Protein AF-A0A1E5WL14-F1 (afdb_monomer_lite)

Foldseek 3Di:
DPAPDPPDADQAAFCVNRVQDPVNLVVVQVVLCVVLVFDADPVLSVVRGGNNSVVVV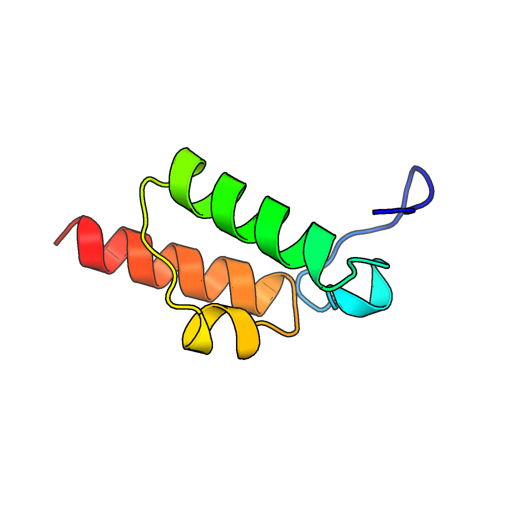SVVRSVVVVD

Secondary structure (DSSP, 8-state):
--PPTT----TT-BTTTTT--HHHHHHHHHHHHHHHT----HHHHHH--BHHHHHHHHHHHHHHHH-

Radius of gyration: 12.16 Å; chains: 1; bounding box: 26×21×36 Å

pLDDT: mean 82.82, std 7.84, range [54.22, 91.19]

InterPro domains:
  IPR006162 Phosphopantetheine attachment site [PS00012] (17-32)
  IPR009081 Phosphopantetheine binding ACP domain [PF00550] (8-58)
  IPR009081 Phosphopantetheine binding ACP domain [PS50075] (1-62)
  IPR036736 ACP-like superfamily [G3DSA:1.10.1200.10] (1-65)
  IPR036736 ACP-like superfamily [SSF47336] (8-63)
  IPR044813 Acyl carrier protein, chloroplastic [PTHR46153] (1-65)

Organism: NCBI:txid888268

Structure (mmCIF, N/CA/C/O backbone):
data_AF-A0A1E5WL14-F1
#
_entry.id   AF-A0A1E5WL14-F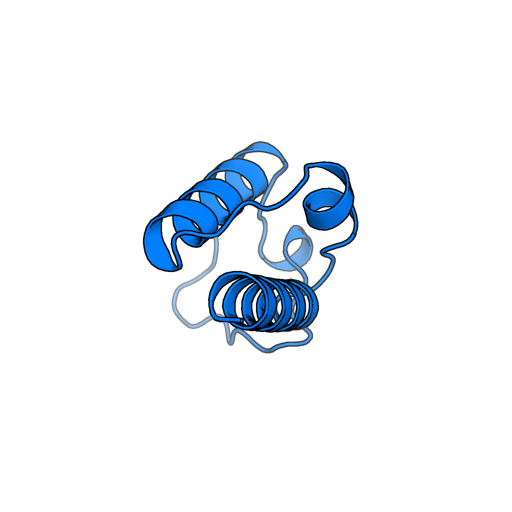1
#
loop_
_atom_site.group_PDB
_atom_site.id
_atom_site.type_symbol
_atom_site.label_atom_id
_atom_site.label_alt_id
_atom_site.label_comp_id
_atom_site.label_asym_id
_atom_site.label_entity_id
_atom_site.label_seq_id
_atom_site.pdbx_PDB_ins_code
_atom_site.Cartn_x
_atom_site.Cartn_y
_atom_site.Cartn_z
_atom_site.occupancy
_atom_site.B_iso_or_equiv
_atom_site.auth_seq_id
_atom_site.auth_comp_id
_atom_site.auth_asym_id
_atom_site.auth_atom_id
_atom_site.pdbx_PDB_model_num
ATOM 1 N N . LEU A 1 1 ? 1.832 5.599 -13.298 1.00 60.28 1 LEU A N 1
ATOM 2 C CA . LEU A 1 1 ? 2.296 4.274 -13.806 1.00 60.28 1 LEU A CA 1
ATOM 3 C C . LEU A 1 1 ? 2.497 4.238 -15.321 1.00 60.28 1 LEU A C 1
ATOM 5 O O . LEU A 1 1 ? 1.563 4.474 -16.081 1.00 60.28 1 LEU A O 1
ATOM 9 N N . ALA A 1 2 ? 3.697 3.858 -15.763 1.00 61.09 2 ALA A N 1
ATOM 10 C CA . ALA A 1 2 ? 4.028 3.617 -17.171 1.00 61.09 2 ALA A CA 1
ATOM 11 C C . ALA A 1 2 ? 4.087 2.108 -17.480 1.00 61.09 2 ALA A C 1
ATOM 13 O O . ALA A 1 2 ? 5.139 1.576 -17.831 1.00 61.09 2 ALA A O 1
ATOM 14 N N . LEU A 1 3 ? 2.962 1.407 -17.321 1.00 67.00 3 LEU A N 1
ATOM 15 C CA . LEU A 1 3 ? 2.861 -0.015 -17.656 1.00 67.00 3 LEU A CA 1
ATOM 16 C C . LEU A 1 3 ? 2.465 -0.210 -19.129 1.00 67.00 3 LEU A C 1
ATOM 18 O O . LEU A 1 3 ? 1.506 0.419 -19.577 1.00 67.00 3 LEU A O 1
ATOM 22 N N . PRO A 1 4 ? 3.146 -1.091 -19.887 1.00 72.38 4 PRO A N 1
ATOM 23 C CA . PRO A 1 4 ? 2.680 -1.523 -21.200 1.00 72.38 4 PRO A CA 1
ATOM 24 C C . PRO A 1 4 ? 1.298 -2.180 -21.118 1.00 72.38 4 PRO A C 1
ATOM 26 O O . PRO A 1 4 ? 1.048 -2.995 -20.219 1.00 72.38 4 PRO A O 1
ATOM 29 N N . ASP A 1 5 ? 0.436 -1.895 -22.097 1.00 67.38 5 ASP A N 1
ATOM 30 C CA . ASP A 1 5 ? -0.839 -2.593 -22.261 1.00 67.38 5 ASP A CA 1
ATOM 31 C C . ASP A 1 5 ? -0.593 -4.108 -22.372 1.00 67.38 5 ASP A C 1
ATOM 33 O O . ASP A 1 5 ? 0.122 -4.575 -23.261 1.00 67.38 5 ASP A O 1
ATOM 37 N N . GLY A 1 6 ? -1.168 -4.881 -21.444 1.00 72.25 6 GLY A N 1
ATOM 38 C CA . GLY A 1 6 ? -0.992 -6.337 -21.366 1.00 72.25 6 GLY A CA 1
ATOM 39 C C . GLY A 1 6 ? 0.023 -6.823 -20.328 1.00 72.25 6 GLY A C 1
ATOM 40 O O . GLY A 1 6 ? 0.309 -8.020 -20.287 1.00 72.25 6 GLY A O 1
ATOM 41 N N . THR A 1 7 ? 0.548 -5.941 -19.472 1.00 76.50 7 THR A N 1
ATOM 42 C CA . THR A 1 7 ? 1.348 -6.370 -18.316 1.00 76.50 7 THR A CA 1
ATOM 43 C C . THR A 1 7 ? 0.490 -7.226 -17.386 1.00 76.50 7 THR A C 1
ATOM 45 O O . THR A 1 7 ? -0.522 -6.765 -16.859 1.00 76.50 7 THR A O 1
ATOM 48 N N . ALA A 1 8 ? 0.879 -8.489 -17.204 1.00 76.50 8 ALA A N 1
ATOM 49 C CA . ALA A 1 8 ? 0.205 -9.383 -16.276 1.00 76.50 8 ALA A CA 1
ATOM 50 C C . ALA A 1 8 ? 0.479 -8.913 -14.843 1.00 76.50 8 ALA A C 1
ATOM 52 O O . ALA A 1 8 ? 1.610 -8.989 -14.370 1.00 76.50 8 ALA A O 1
ATOM 53 N N . LEU A 1 9 ? -0.563 -8.422 -14.175 1.00 81.12 9 LEU A N 1
ATOM 54 C CA . LEU A 1 9 ? -0.528 -8.084 -12.758 1.00 81.12 9 LEU A CA 1
ATOM 55 C C . LEU A 1 9 ? -0.814 -9.346 -11.947 1.00 81.12 9 LEU A C 1
ATOM 57 O O . LEU A 1 9 ? -1.876 -9.956 -12.080 1.00 81.12 9 LEU A O 1
ATOM 61 N N . THR A 1 10 ? 0.147 -9.740 -11.123 1.00 86.88 10 THR A N 1
ATOM 62 C CA . THR A 1 10 ? 0.021 -10.842 -10.163 1.00 86.88 10 THR A CA 1
ATOM 63 C C . THR A 1 10 ? 0.142 -10.304 -8.742 1.00 86.88 10 THR A C 1
ATOM 65 O O . THR A 1 10 ? 0.670 -9.213 -8.541 1.00 86.88 10 THR A O 1
ATOM 68 N N . GLY A 1 11 ? -0.306 -11.072 -7.745 1.00 86.19 11 GLY A N 1
ATOM 69 C CA . GLY A 1 11 ? -0.120 -10.702 -6.337 1.00 86.19 11 GLY A CA 1
ATOM 70 C C . GLY A 1 11 ? 1.351 -10.454 -5.983 1.00 86.19 11 GLY A C 1
ATOM 71 O O . GLY A 1 11 ? 1.657 -9.498 -5.285 1.00 86.19 11 GLY A O 1
ATOM 72 N N . ASP A 1 12 ? 2.270 -11.228 -6.567 1.00 86.62 12 ASP A N 1
ATOM 73 C CA . ASP A 1 12 ? 3.719 -11.077 -6.369 1.00 86.62 12 ASP A CA 1
ATOM 74 C C . ASP A 1 12 ? 4.326 -9.839 -7.056 1.00 86.62 12 ASP A C 1
ATOM 76 O O . ASP A 1 12 ? 5.504 -9.537 -6.860 1.00 86.62 12 ASP A O 1
ATOM 80 N N . SER A 1 13 ? 3.556 -9.136 -7.894 1.00 88.81 13 SER A N 1
ATOM 81 C CA . SER A 1 13 ? 4.041 -7.951 -8.603 1.00 88.81 13 SER A CA 1
ATOM 82 C C . SER A 1 13 ? 4.331 -6.833 -7.610 1.00 88.81 13 SER A C 1
ATOM 84 O O . SER A 1 13 ? 3.469 -6.458 -6.815 1.00 88.81 13 SER A O 1
ATOM 86 N N . LYS A 1 14 ? 5.539 -6.270 -7.663 1.00 87.31 14 LYS A N 1
ATOM 87 C CA . LYS A 1 14 ? 5.920 -5.153 -6.794 1.00 87.31 14 LYS A CA 1
ATOM 88 C C . LYS A 1 14 ? 5.522 -3.823 -7.396 1.00 87.31 14 LYS A C 1
ATOM 90 O O . LYS A 1 14 ? 5.777 -3.590 -8.572 1.00 87.31 14 LYS A O 1
ATOM 95 N N . PHE A 1 15 ? 5.021 -2.897 -6.585 1.00 83.19 15 PHE A N 1
ATOM 96 C CA . PHE A 1 15 ? 4.683 -1.544 -7.050 1.00 83.19 15 PHE A CA 1
ATOM 97 C C . PHE A 1 15 ? 5.871 -0.841 -7.723 1.00 83.19 15 PHE A C 1
ATOM 99 O O . PHE A 1 15 ? 5.719 -0.219 -8.772 1.00 83.19 15 PHE A O 1
ATOM 106 N N . SER A 1 16 ? 7.078 -1.049 -7.196 1.00 82.12 16 SER A N 1
ATOM 107 C CA . SER A 1 16 ? 8.319 -0.548 -7.794 1.00 82.12 16 SER A CA 1
ATOM 108 C C . SER A 1 16 ? 8.643 -1.166 -9.161 1.00 82.12 16 SER A C 1
ATOM 110 O O . SER A 1 16 ? 9.137 -0.470 -10.044 1.00 82.12 16 SER A O 1
ATOM 112 N N . GLU A 1 17 ? 8.341 -2.450 -9.372 1.00 82.81 17 GLU A N 1
ATOM 113 C CA . GLU A 1 17 ? 8.500 -3.132 -10.669 1.00 82.81 17 GLU A CA 1
ATOM 114 C C . GLU A 1 17 ? 7.431 -2.696 -11.672 1.00 82.81 17 GLU A C 1
ATOM 116 O O . GLU A 1 17 ? 7.686 -2.647 -12.874 1.00 82.81 17 GLU A O 1
ATOM 121 N N . LEU A 1 18 ? 6.256 -2.313 -11.169 1.00 80.75 18 LEU A N 1
ATOM 122 C CA . LEU A 1 18 ? 5.184 -1.724 -11.962 1.00 80.75 18 LEU A CA 1
ATOM 123 C C . LEU A 1 18 ? 5.465 -0.266 -12.359 1.00 80.75 18 LEU A C 1
ATOM 125 O O . LEU A 1 18 ? 4.687 0.344 -13.096 1.00 80.75 18 LEU A O 1
ATOM 129 N N . GLY A 1 19 ? 6.582 0.296 -11.893 1.00 77.56 19 GLY A N 1
ATOM 130 C CA . GLY A 1 19 ? 6.940 1.684 -12.142 1.00 77.56 19 GLY A CA 1
ATOM 131 C C . GLY A 1 19 ? 6.005 2.660 -11.436 1.00 77.56 19 GLY A C 1
ATOM 132 O O . GLY A 1 19 ? 5.787 3.748 -11.963 1.00 77.56 19 GLY A O 1
ATOM 133 N N . ALA A 1 20 ? 5.428 2.259 -10.298 1.00 81.69 20 ALA A N 1
ATOM 134 C CA . ALA A 1 20 ? 4.816 3.191 -9.368 1.00 81.69 20 ALA A CA 1
ATOM 135 C C . ALA A 1 20 ? 5.940 3.893 -8.602 1.00 81.69 20 ALA A C 1
ATOM 137 O O . ALA A 1 20 ? 6.726 3.257 -7.891 1.00 81.69 20 ALA A O 1
ATOM 138 N N . ASP A 1 21 ? 6.051 5.201 -8.794 1.00 80.38 21 ASP A N 1
ATOM 139 C CA . ASP A 1 21 ? 6.933 6.029 -7.985 1.00 80.38 21 ASP A CA 1
ATOM 140 C C . ASP A 1 21 ? 6.288 6.376 -6.625 1.00 80.38 21 ASP A C 1
ATOM 142 O O . ASP A 1 21 ? 5.195 5.916 -6.272 1.00 80.38 21 ASP A O 1
ATOM 146 N N . SER A 1 22 ? 6.984 7.171 -5.811 1.00 78.56 22 SER A N 1
ATOM 147 C CA . SER A 1 22 ? 6.467 7.596 -4.506 1.00 78.56 22 SER A CA 1
ATOM 148 C C . SER A 1 22 ? 5.190 8.439 -4.601 1.00 78.56 22 SER A C 1
ATOM 150 O O . SER A 1 22 ? 4.442 8.486 -3.633 1.00 78.56 22 SER A O 1
ATOM 152 N N . LEU A 1 23 ? 4.942 9.116 -5.728 1.00 82.69 23 LEU A N 1
ATOM 153 C CA . LEU A 1 23 ? 3.738 9.920 -5.951 1.00 82.69 23 LEU A CA 1
ATOM 154 C C . LEU A 1 23 ? 2.576 9.031 -6.418 1.00 8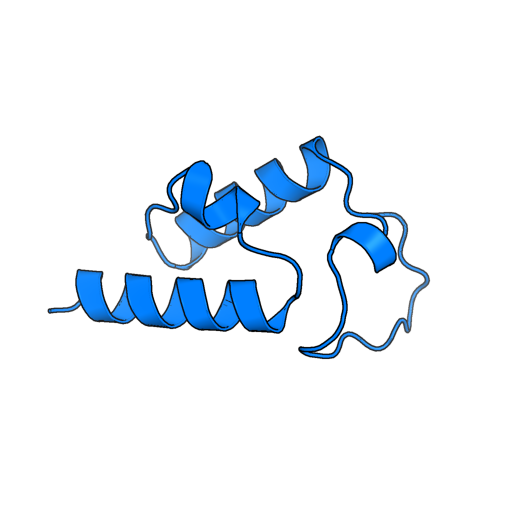2.69 23 LEU A C 1
ATOM 156 O O . LEU A 1 23 ? 1.486 9.117 -5.861 1.00 82.69 23 LEU A O 1
ATOM 160 N N . ASP A 1 24 ? 2.837 8.123 -7.364 1.00 84.69 24 ASP A N 1
ATOM 161 C CA . ASP A 1 24 ? 1.893 7.102 -7.827 1.00 84.69 24 ASP A CA 1
ATOM 162 C C . ASP A 1 24 ? 1.391 6.261 -6.642 1.00 84.69 24 ASP A C 1
ATOM 164 O O . ASP A 1 24 ? 0.201 5.988 -6.525 1.00 84.69 24 ASP A O 1
ATOM 168 N N . THR A 1 25 ? 2.288 5.873 -5.728 1.00 80.56 25 THR A N 1
ATOM 169 C CA . THR A 1 25 ? 1.927 5.077 -4.543 1.00 80.56 25 THR A CA 1
ATOM 170 C C . THR A 1 25 ? 0.949 5.827 -3.638 1.00 80.56 25 THR A C 1
ATOM 172 O O . THR A 1 25 ? -0.010 5.234 -3.149 1.00 80.56 25 THR A O 1
ATOM 175 N N . VAL A 1 26 ? 1.137 7.138 -3.458 1.00 83.19 26 VAL A N 1
ATOM 176 C CA . VAL A 1 26 ? 0.217 7.978 -2.676 1.00 83.19 26 VAL A CA 1
ATOM 177 C C . VAL A 1 26 ? -1.153 8.054 -3.349 1.00 83.19 26 VAL A C 1
ATOM 179 O O . VAL A 1 26 ? -2.163 7.871 -2.676 1.00 83.19 26 VAL A O 1
ATOM 182 N N . GLU A 1 27 ? -1.210 8.258 -4.668 1.00 85.94 27 GLU A N 1
ATOM 183 C CA . GLU A 1 27 ? -2.482 8.287 -5.405 1.00 85.94 27 GLU A CA 1
ATOM 184 C C . GLU A 1 27 ? -3.229 6.947 -5.332 1.00 85.94 27 GLU A C 1
ATOM 186 O O . GLU A 1 27 ? -4.446 6.928 -5.138 1.00 85.94 27 GLU A O 1
ATOM 191 N N . ILE A 1 28 ? -2.510 5.824 -5.437 1.00 84.44 28 ILE A N 1
ATOM 192 C CA . ILE A 1 28 ? -3.084 4.479 -5.301 1.00 84.44 28 ILE A CA 1
ATOM 193 C C . ILE A 1 28 ? -3.681 4.302 -3.908 1.00 84.44 28 ILE A C 1
ATOM 195 O O . ILE A 1 28 ? -4.839 3.910 -3.794 1.00 84.44 28 ILE A O 1
ATOM 199 N N . VAL A 1 29 ? -2.917 4.608 -2.855 1.00 84.50 29 VAL A N 1
ATOM 200 C CA . VAL A 1 29 ? -3.381 4.471 -1.468 1.00 84.50 29 VAL A CA 1
ATOM 201 C C . VAL A 1 29 ? -4.610 5.344 -1.228 1.00 84.50 29 VAL A C 1
ATOM 203 O O . VAL A 1 29 ? -5.615 4.829 -0.749 1.00 84.50 29 VAL A O 1
ATOM 206 N N . MET A 1 30 ? -4.591 6.609 -1.656 1.00 86.25 30 MET A N 1
ATOM 207 C CA . MET A 1 30 ? -5.749 7.502 -1.533 1.00 86.25 30 MET A CA 1
ATOM 208 C C . MET A 1 30 ? -6.985 6.968 -2.276 1.00 86.25 30 MET A C 1
ATOM 210 O O . MET A 1 30 ? -8.098 7.021 -1.753 1.00 86.25 30 MET A O 1
ATOM 214 N N . GLY A 1 31 ? -6.810 6.411 -3.479 1.00 88.94 31 GLY A N 1
ATOM 215 C CA . GLY A 1 31 ? -7.904 5.802 -4.237 1.00 88.94 31 GLY A CA 1
ATOM 216 C C . GLY A 1 31 ? -8.474 4.549 -3.567 1.00 88.94 31 GLY A C 1
ATOM 217 O O . GLY A 1 31 ? -9.685 4.333 -3.585 1.00 88.94 31 GLY A O 1
ATOM 218 N N . LEU A 1 32 ? -7.620 3.734 -2.945 1.00 87.00 32 LEU A N 1
ATOM 219 C CA . LEU A 1 32 ? -8.029 2.559 -2.173 1.00 87.00 32 LEU A CA 1
ATOM 220 C C . LEU A 1 32 ? -8.771 2.959 -0.892 1.00 87.00 32 LEU A C 1
ATOM 222 O O . LEU A 1 32 ? -9.818 2.385 -0.587 1.00 87.00 32 LEU A O 1
ATOM 226 N N . GLU A 1 33 ? -8.272 3.964 -0.173 1.00 89.12 33 GLU A N 1
ATOM 227 C CA . GLU A 1 33 ? -8.937 4.541 0.995 1.00 89.12 33 GLU A CA 1
ATOM 228 C C . GLU A 1 33 ? -10.340 5.033 0.659 1.00 89.12 33 GLU A C 1
ATOM 230 O O . GLU A 1 33 ? -11.282 4.700 1.372 1.00 89.12 33 GLU A O 1
ATOM 235 N N . GLU A 1 34 ? -10.515 5.760 -0.445 1.00 89.88 34 GLU A N 1
ATOM 236 C CA . GLU A 1 34 ? -11.828 6.253 -0.864 1.00 89.88 34 GLU A CA 1
ATOM 237 C C . GLU A 1 34 ? -12.744 5.119 -1.359 1.00 89.88 34 GLU A C 1
ATOM 239 O O . GLU A 1 34 ? -13.910 5.051 -0.966 1.00 89.88 34 GLU A O 1
ATOM 244 N N . ALA A 1 35 ? -12.223 4.182 -2.160 1.00 89.50 35 ALA A N 1
ATOM 245 C CA . ALA A 1 35 ? -13.006 3.088 -2.739 1.00 89.50 35 ALA A CA 1
ATOM 246 C C . ALA A 1 35 ? -13.520 2.087 -1.693 1.00 89.50 35 ALA A C 1
ATOM 248 O O . ALA A 1 35 ? -14.669 1.645 -1.763 1.00 89.50 35 ALA A O 1
ATOM 249 N N . PHE A 1 36 ? -12.680 1.729 -0.719 1.00 87.50 36 PHE A N 1
ATOM 250 C CA . PHE A 1 36 ? -13.029 0.804 0.366 1.00 87.50 36 PHE A CA 1
ATOM 251 C C . PHE A 1 36 ? -13.454 1.535 1.645 1.00 87.50 36 PHE A C 1
ATOM 253 O O . PHE A 1 36 ? -13.858 0.915 2.632 1.00 87.50 36 PHE A O 1
ATOM 260 N N . ASN A 1 37 ? -13.412 2.867 1.618 1.00 88.88 37 ASN A N 1
ATOM 261 C CA . ASN A 1 37 ? -13.706 3.750 2.734 1.00 88.88 37 ASN A CA 1
ATOM 262 C C . ASN A 1 37 ? -12.844 3.419 3.976 1.00 88.88 37 ASN A C 1
ATOM 264 O O . ASN A 1 37 ? -13.329 3.529 5.103 1.00 88.88 37 ASN A O 1
ATOM 268 N N . ILE A 1 38 ? -11.605 2.973 3.786 1.00 88.69 38 ILE A N 1
ATOM 269 C CA . ILE A 1 38 ? -10.652 2.629 4.853 1.00 88.69 38 ILE A CA 1
ATOM 270 C C . ILE A 1 38 ? -9.692 3.791 5.128 1.00 88.69 38 ILE A C 1
ATOM 272 O O . ILE A 1 38 ? -9.705 4.795 4.424 1.00 88.69 38 ILE A O 1
ATOM 276 N N . THR A 1 39 ? -8.866 3.649 6.161 1.00 87.19 39 THR A N 1
ATOM 277 C CA . THR A 1 39 ? -7.743 4.551 6.429 1.00 87.19 39 THR A CA 1
ATOM 278 C C . THR A 1 39 ? -6.484 3.708 6.522 1.00 87.19 39 THR A C 1
ATOM 280 O O . THR A 1 39 ? -6.430 2.766 7.312 1.00 87.19 39 THR A O 1
ATOM 283 N N . VAL A 1 40 ? -5.511 4.013 5.675 1.00 85.88 40 VAL A N 1
ATOM 284 C CA . VAL A 1 40 ? -4.224 3.337 5.595 1.00 85.88 40 VAL A CA 1
ATOM 285 C C . VAL A 1 40 ? -3.183 4.271 6.189 1.00 85.88 40 VAL A C 1
ATOM 287 O O . VAL A 1 40 ? -2.901 5.340 5.655 1.00 85.88 40 VAL A O 1
ATOM 290 N N . ASP A 1 41 ? -2.582 3.861 7.302 1.00 87.00 41 ASP A N 1
ATOM 291 C CA . ASP A 1 41 ? -1.494 4.632 7.893 1.00 87.00 41 ASP A CA 1
ATOM 292 C C . ASP A 1 41 ? -0.278 4.665 6.964 1.00 87.00 41 ASP A C 1
ATOM 294 O O . ASP A 1 41 ? 0.049 3.683 6.296 1.00 87.00 41 ASP A O 1
ATOM 298 N N . GLU A 1 42 ? 0.454 5.776 6.989 1.00 81.12 42 GLU A N 1
ATOM 299 C CA . GLU A 1 42 ? 1.653 5.976 6.170 1.00 81.12 42 GLU A CA 1
ATOM 300 C C . GLU A 1 42 ? 2.705 4.878 6.410 1.00 81.12 42 GLU A C 1
ATOM 302 O O . GLU A 1 42 ? 3.388 4.445 5.487 1.00 81.12 42 GLU A O 1
ATOM 307 N N . THR A 1 43 ? 2.792 4.368 7.642 1.00 81.88 43 THR A N 1
ATOM 308 C CA . THR A 1 43 ? 3.679 3.252 8.005 1.00 81.88 43 THR A CA 1
ATOM 309 C C . THR A 1 43 ? 3.232 1.943 7.356 1.00 81.88 43 THR A C 1
ATOM 311 O O . THR A 1 43 ? 4.049 1.235 6.780 1.00 81.88 43 THR A O 1
ATOM 314 N N . SER A 1 44 ? 1.925 1.665 7.371 1.00 83.56 44 SER A N 1
ATOM 315 C CA . SER A 1 44 ? 1.341 0.498 6.706 1.00 83.56 44 SER A CA 1
ATOM 316 C C . SER A 1 44 ? 1.514 0.582 5.191 1.00 83.56 44 SER A C 1
ATOM 318 O O . SER A 1 44 ? 1.845 -0.415 4.565 1.00 83.56 44 SER A O 1
ATOM 320 N N . ALA A 1 45 ? 1.351 1.773 4.603 1.00 81.56 45 ALA A N 1
ATOM 321 C CA . ALA A 1 45 ? 1.590 2.010 3.181 1.00 81.56 45 ALA A CA 1
ATOM 322 C C . ALA A 1 45 ? 3.063 1.807 2.785 1.00 81.56 45 ALA A C 1
ATOM 324 O O . ALA A 1 45 ? 3.337 1.320 1.693 1.00 81.56 45 ALA A O 1
ATOM 325 N N . GLN A 1 46 ? 4.010 2.151 3.664 1.00 80.62 46 GLN A N 1
ATOM 326 C CA . GLN A 1 46 ? 5.440 1.905 3.443 1.00 80.62 46 GLN A CA 1
ATOM 327 C C . GLN A 1 46 ? 5.818 0.420 3.525 1.00 80.62 46 GLN A C 1
ATOM 329 O O . GLN A 1 46 ? 6.779 0.009 2.873 1.00 80.62 46 GLN A O 1
ATOM 334 N N . ASP A 1 47 ? 5.070 -0.374 4.294 1.00 82.50 47 ASP A N 1
ATOM 335 C CA . ASP A 1 47 ? 5.271 -1.823 4.406 1.00 82.50 47 ASP A CA 1
ATOM 336 C C . ASP A 1 47 ? 4.715 -2.597 3.192 1.00 82.50 47 ASP A C 1
ATOM 338 O O . ASP A 1 47 ? 5.077 -3.757 2.979 1.00 82.50 47 ASP A O 1
ATOM 342 N N . ILE A 1 48 ? 3.881 -1.964 2.357 1.00 84.50 48 ILE A N 1
ATOM 343 C CA . ILE A 1 48 ? 3.363 -2.556 1.120 1.00 84.50 48 ILE A CA 1
ATOM 344 C C . ILE A 1 48 ? 4.484 -2.632 0.072 1.00 84.50 48 ILE A C 1
ATOM 346 O O . ILE A 1 48 ? 4.878 -1.630 -0.528 1.00 84.50 48 ILE A O 1
ATOM 350 N N . ALA A 1 49 ? 4.957 -3.845 -0.219 1.00 86.06 49 ALA A N 1
ATOM 351 C CA . ALA A 1 49 ? 5.927 -4.084 -1.287 1.00 86.06 49 ALA A CA 1
ATOM 352 C C . ALA A 1 49 ? 5.269 -4.627 -2.563 1.00 86.06 49 ALA A C 1
ATOM 354 O O . ALA A 1 49 ? 5.657 -4.250 -3.675 1.00 86.06 49 ALA A O 1
ATOM 355 N N . THR A 1 50 ? 4.286 -5.515 -2.404 1.00 90.31 50 THR A N 1
ATOM 356 C CA . THR A 1 50 ? 3.605 -6.229 -3.489 1.00 90.31 50 THR A CA 1
ATOM 357 C C . THR A 1 50 ? 2.116 -5.910 -3.553 1.00 90.31 50 THR A C 1
ATOM 359 O O . THR A 1 50 ? 1.512 -5.465 -2.577 1.00 90.31 50 THR A O 1
ATOM 362 N N . VAL A 1 51 ? 1.502 -6.167 -4.710 1.00 88.75 51 VAL A N 1
ATOM 363 C CA . VAL A 1 51 ? 0.049 -6.034 -4.893 1.00 88.75 51 VAL A CA 1
ATOM 364 C C . VAL A 1 51 ? -0.714 -6.921 -3.904 1.00 88.75 51 VAL A C 1
ATOM 366 O O . VAL A 1 51 ? -1.766 -6.510 -3.416 1.00 88.75 51 VAL A O 1
ATOM 369 N N . GLN A 1 52 ? -0.184 -8.103 -3.573 1.00 90.44 52 GLN A N 1
ATOM 370 C CA . GLN A 1 52 ? -0.774 -8.975 -2.560 1.00 90.44 52 GLN A CA 1
ATOM 371 C C . GLN A 1 52 ? -0.737 -8.332 -1.171 1.00 90.44 52 GLN A C 1
ATOM 373 O O . GLN A 1 52 ? -1.765 -8.321 -0.505 1.00 90.44 52 GLN A O 1
ATOM 378 N N . ASP A 1 53 ? 0.388 -7.728 -0.769 1.00 90.25 53 ASP A N 1
ATOM 379 C CA . ASP A 1 53 ? 0.494 -7.053 0.536 1.00 90.25 53 ASP A CA 1
ATOM 380 C C . ASP A 1 53 ? -0.548 -5.932 0.668 1.00 90.25 53 ASP A C 1
ATOM 382 O O . ASP A 1 53 ? -1.185 -5.783 1.710 1.00 90.25 53 ASP A O 1
ATOM 386 N N . ALA A 1 54 ? -0.763 -5.164 -0.407 1.00 87.44 54 ALA A N 1
ATOM 387 C CA . ALA A 1 54 ? -1.799 -4.135 -0.438 1.00 87.44 54 ALA A CA 1
ATOM 388 C C . ALA A 1 54 ? -3.200 -4.738 -0.284 1.00 87.44 54 ALA A C 1
ATOM 390 O O . ALA A 1 54 ? -4.001 -4.237 0.504 1.00 87.44 54 ALA A O 1
ATOM 391 N N . ALA A 1 55 ? -3.496 -5.807 -1.029 1.00 88.94 55 ALA A N 1
ATOM 392 C CA . ALA A 1 55 ? -4.786 -6.487 -0.979 1.00 88.94 55 ALA A CA 1
ATOM 393 C C . ALA A 1 55 ? -5.081 -7.043 0.421 1.00 88.94 55 ALA A C 1
ATOM 395 O O . ALA A 1 55 ? -6.167 -6.806 0.952 1.00 88.94 55 ALA A O 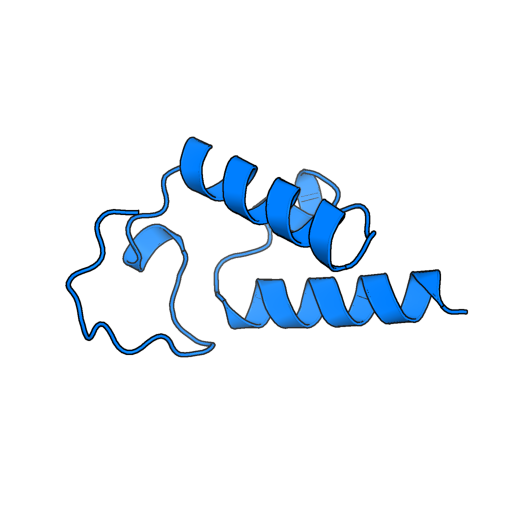1
ATOM 396 N N . ASP A 1 56 ? -4.100 -7.702 1.037 1.00 91.19 56 ASP A N 1
ATOM 397 C CA . ASP A 1 56 ? -4.211 -8.273 2.380 1.00 91.19 56 ASP A CA 1
ATOM 398 C C . ASP A 1 56 ? -4.415 -7.173 3.435 1.00 91.19 56 ASP A C 1
ATOM 400 O O . ASP A 1 56 ? -5.233 -7.313 4.351 1.00 91.19 56 ASP A O 1
ATOM 404 N N . LEU A 1 57 ? -3.712 -6.041 3.296 1.00 88.94 57 LEU A N 1
ATOM 405 C CA . LEU A 1 57 ? -3.880 -4.889 4.181 1.00 88.94 57 LEU A CA 1
ATOM 406 C C . LEU A 1 57 ? -5.293 -4.299 4.073 1.00 88.94 57 LEU A C 1
ATOM 408 O O . LEU A 1 57 ? -5.940 -4.060 5.095 1.00 88.94 57 LEU A O 1
ATOM 412 N N . ILE A 1 58 ? -5.781 -4.083 2.848 1.00 89.00 58 ILE A N 1
ATOM 413 C CA . ILE A 1 58 ? -7.138 -3.580 2.595 1.00 89.00 58 ILE A CA 1
ATOM 414 C C . ILE A 1 58 ? -8.162 -4.531 3.203 1.00 89.00 58 ILE A C 1
ATOM 416 O O . ILE A 1 58 ? -9.054 -4.078 3.915 1.00 89.00 58 ILE A O 1
ATOM 420 N N . GLU A 1 59 ? -8.040 -5.836 2.953 1.00 89.94 59 GLU A N 1
ATOM 421 C CA . GLU A 1 59 ? -8.970 -6.835 3.481 1.00 89.94 59 GLU A CA 1
ATOM 422 C C . GLU A 1 59 ? -9.029 -6.773 5.010 1.00 89.94 59 GLU A C 1
ATOM 424 O O . GLU A 1 59 ? -10.116 -6.703 5.588 1.00 89.94 59 GLU A O 1
ATOM 429 N N . LYS A 1 60 ? -7.869 -6.697 5.670 1.00 89.31 60 LYS A N 1
ATOM 430 C CA . LYS A 1 60 ? -7.795 -6.554 7.125 1.00 89.31 60 LYS A CA 1
ATOM 431 C C . LYS A 1 60 ? -8.474 -5.273 7.619 1.00 89.31 60 LYS A C 1
ATOM 433 O O . LYS A 1 60 ? -9.275 -5.338 8.548 1.00 89.31 60 LYS A O 1
ATOM 438 N N . LEU A 1 61 ? -8.195 -4.130 6.995 1.00 89.00 61 LEU A N 1
ATOM 439 C CA . LEU A 1 61 ? -8.771 -2.838 7.386 1.00 89.00 61 LEU A CA 1
ATOM 440 C C . LEU A 1 61 ? -10.286 -2.788 7.156 1.00 89.00 61 LEU A C 1
ATOM 442 O O . LEU A 1 61 ? -11.024 -2.260 7.987 1.00 89.00 61 LEU A O 1
ATOM 446 N N . VAL A 1 62 ? -10.769 -3.363 6.053 1.00 88.25 62 VAL A N 1
ATOM 447 C CA . VAL A 1 62 ? -12.204 -3.475 5.760 1.00 88.25 62 VAL A CA 1
ATOM 448 C C . VAL A 1 62 ? -12.900 -4.352 6.802 1.00 88.25 62 VAL A C 1
ATOM 450 O O . VAL A 1 62 ? -13.973 -3.984 7.285 1.00 88.25 62 VAL A O 1
ATOM 453 N N . LEU A 1 63 ? -12.292 -5.481 7.181 1.00 88.00 63 LEU A N 1
ATOM 454 C CA . LEU A 1 63 ? -12.815 -6.366 8.224 1.00 88.00 63 LEU A CA 1
ATOM 455 C C . LEU A 1 63 ? -12.846 -5.683 9.597 1.00 88.00 63 LEU A C 1
ATOM 457 O O . LEU A 1 63 ? -13.853 -5.782 10.294 1.00 88.00 63 LEU A O 1
ATOM 461 N N . GLU A 1 64 ? -11.784 -4.965 9.971 1.00 83.75 64 GLU A N 1
ATOM 462 C CA . GLU A 1 64 ? -11.715 -4.228 11.241 1.00 83.75 64 GLU A CA 1
ATOM 463 C C . GLU A 1 64 ? -12.709 -3.061 11.293 1.00 83.75 64 GLU A C 1
ATOM 465 O O . GLU A 1 64 ? -13.278 -2.790 12.346 1.00 83.75 64 GLU A O 1
ATOM 470 N N . LYS A 1 65 ? -12.974 -2.399 10.163 1.00 75.06 65 LYS A N 1
ATOM 471 C CA . LYS A 1 65 ? -13.956 -1.310 10.080 1.00 75.06 65 LYS A CA 1
ATOM 472 C C . LYS A 1 65 ? -15.411 -1.802 10.142 1.00 75.06 65 LYS A C 1
ATOM 474 O O . LYS A 1 65 ? -16.301 -1.045 10.528 1.00 75.06 65 LYS A O 1
ATOM 479 N N . GLY A 1 66 ? -15.669 -3.030 9.693 1.00 64.81 66 GLY A N 1
ATOM 480 C CA . GLY A 1 66 ? -16.999 -3.645 9.693 1.00 64.81 66 GLY A CA 1
ATOM 481 C C . GLY A 1 66 ? -17.395 -4.336 11.004 1.00 64.81 66 GLY A C 1
ATOM 482 O O . GLY A 1 66 ? -18.557 -4.730 11.130 1.00 64.81 66 GLY A O 1
ATOM 483 N N . ALA A 1 67 ? -16.454 -4.503 1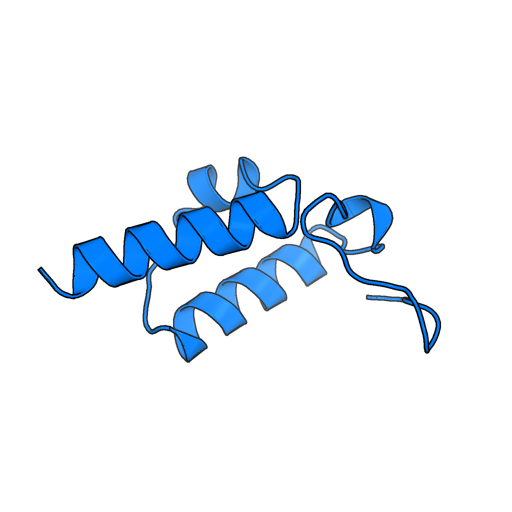1.939 1.00 54.22 67 ALA A N 1
ATOM 484 C CA . ALA A 1 67 ?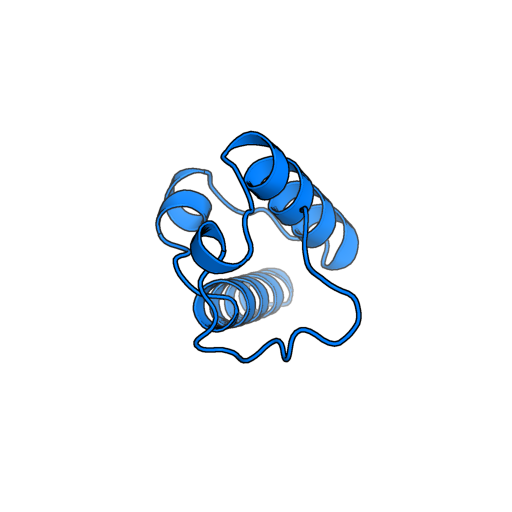 -16.665 -5.088 13.266 1.00 54.22 67 ALA A CA 1
ATOM 485 C C . ALA A 1 67 ? -17.118 -4.039 14.296 1.00 54.22 67 ALA A C 1
ATOM 487 O O . ALA A 1 67 ? -17.948 -4.406 15.161 1.00 54.22 67 ALA A O 1
#

Sequence (67 aa):
LALPDGTALTGDSKFSELGADSLDTVEIVMGLEEAFNITVDETSAQDIATVQDAADLIEKLVLEKGA

=== Feature glossary ===
Each block in this record encodes a different view of the same protein. In brief:

Predicted aligned error. PAE(i, j) answers: if I align the predicted and true structures on residue i, how far off (in Å) do I expect residue j to be? A block-diagonal PAE matrix with low values on the blocks and high values off-diagonal is the signature of a multi-domain protein with confidently predicted domains but uncertain inter-domain orientation.

Contact-map, Ramachandran, and PAE plots. Plot images: a contact map (which residues are close in 3D, as an N×N binary image), a Ramachandran scatter (backbone torsion angles, revealing secondary-structure composition at a glance), and — for AlphaFold structures — a PAE heatmap (pairwise prediction confidence).

Backbone torsions (φ/ψ). φ (phi) and ψ (psi) are the two rotatable backbone dihedrals per residue: φ is the C(i-1)–N–Cα–C torsion, ψ is the N–Cα–C–N(i+1) torsion, both in degrees on (−180°, 180°]. α-helical residues cluster near (−60°, −45°); β-strand residues near (−120°, +130°). A Ramachandran plot is simply a scatter of (φ, ψ) for every residue.

Foldseek 3Di. A 3Di character summarizes, for each residue, the relative orientation of the Cα frame of its nearest spatial neighbor. Because it encodes fold topology rather than chemistry, 3Di alignments detect remote structural similarity that sequence alignment misses.

Radius of gyration, Cα contacts, bounding box. Three whole-structure scalars: the radius of gyration (RMS distance of Cα from centroid, in Å), the count of Cα–Cα contacts (pairs closer than 8 Å and separated by more than four residues in sequence — i.e. tertiary, not local, contacts), and the bounding-box dimensions. Together they distinguish compact globular folds from extended fibres or disordered chains.

Sequence. Sequence gives the chain of amino acids in standard one-letter code (A=alanine, C=cysteine, …, Y=tyrosine), read N→C. It is the only feature that is directly encoded by the gene; all structural features are derived from the folded form of this sequence.

mmCIF coordinates. Atomic coordinates in PDBx/mmCIF format — the same representation the Protein Data Bank distributes. Each line of the _atom_site loop places one backbone atom in Cartesian space (units: ångströms, origin: arbitrary).

Secondary structure (3-state, P-SEA). Three-state secondary structure (P-SEA) collapses the eight DSSP classes into helix (a), strand (b), and coil (c). P-SEA assigns these from Cα geometry alone — distances and angles — without requiring backbone oxygens, so it works on any Cα trace.

InterPro / GO / CATH / organism. Functional annotations link the protein to curated databases. InterPro entries identify conserved domains and families by matching the sequence against member-database signatures (Pfam, PROSITE, CDD, …). Gene Ontology (GO) terms describe molecular function, biological process, and cellular component in a controlled vocabulary. CATH places the structure in a hierarchical fold classification (Class/Architecture/Topology/Homologous-superfamily). The organism is the source species.

B-factor. B-factor (Debye–Waller factor) reflects atomic displacement in the crystal lattice. It is an experimental observable (units Å²), not a prediction; low values mean the atom is pinned down, high values mean it moves or is heterogeneous across the crystal.

Rendered structure images. Structure images are PyMOL renders from six orthogonal camera directions. Cartoon representation draws helices as coils and strands as arrows; sticks shows the backbone as bonds; surface shows the solvent-excluded envelope. Rainbow coloring maps sequence position to hue (blue→red, N→C); chain coloring assigns a distinct color per polypeptide.

Solvent-accessible surface area. Solvent-accessible surface area (SASA) is the area in Å² traced out by the centre of a 1.4 Å probe sphere (a water molecule) rolled over the protein's van der Waals surface (Shrake–Rupley / Lee–Richards construction). Buried residues have near-zero SASA; fully exposed residues can exceed 200 Å². The total SASA scales roughly with the number of surface residues.

Secondary structure (8-state, DSSP). The SS8 string is DSSP's per-residue secondary-structure call. α-helix (H) means an i→i+4 H-bond ladder; β-strand (E) means the residue participates in a β-sheet; 3₁₀ (G) and π (I) are tighter and wider helices; T/S are turns/bends; '-' is loop.

pLDDT. For AlphaFold models, the B-factor field carries pLDDT — the model's own estimate of local accuracy on a 0–100 scale. Regions with pLDDT<50 should be treated as essentially unmodeled; they often correspond to intrinsically disordered segments.

Nearest PDB structures. Nearest PDB neighbors are the top structural matches found by Foldseek when searching this structure against the entire Protein Data Bank. Each hit reports a TM-score (0 to 1; >0.5 almost always implies the same fold) and an E-value. These are *structural* homologs — they may share no detectable sequence similarity.